Protein AF-A0A957RCM0-F1 (afdb_monomer_lite)

Structure (mmCIF, N/CA/C/O backbone):
data_AF-A0A957RCM0-F1
#
_entry.id   AF-A0A957RCM0-F1
#
loop_
_atom_site.group_PDB
_atom_site.id
_atom_site.type_symbol
_atom_site.label_atom_id
_atom_site.label_alt_id
_atom_site.label_comp_id
_atom_site.label_asym_id
_atom_site.label_entity_id
_atom_site.label_seq_id
_atom_site.pdbx_PDB_ins_code
_atom_site.Cartn_x
_atom_site.Cartn_y
_atom_site.Cartn_z
_atom_site.occupancy
_atom_site.B_iso_or_equiv
_atom_site.auth_seq_id
_atom_site.auth_comp_id
_atom_site.auth_asym_id
_atom_site.auth_atom_id
_atom_site.pdbx_PDB_model_num
ATOM 1 N N . LEU A 1 1 ? 6.677 2.428 1.153 1.00 92.19 1 LEU A N 1
ATOM 2 C CA . LEU A 1 1 ? 7.453 1.335 0.533 1.00 92.19 1 LEU A CA 1
ATOM 3 C C . LEU A 1 1 ? 7.817 1.737 -0.884 1.00 92.19 1 LEU A C 1
ATOM 5 O O . LEU A 1 1 ? 6.940 2.198 -1.603 1.00 92.19 1 LEU A O 1
ATOM 9 N N . GLU A 1 2 ? 9.081 1.591 -1.264 1.00 92.38 2 GLU A N 1
ATOM 10 C CA . GLU A 1 2 ? 9.528 1.758 -2.648 1.00 92.38 2 GLU A CA 1
ATOM 11 C C . GLU A 1 2 ? 9.633 0.379 -3.299 1.00 92.38 2 GLU A C 1
ATOM 13 O O . GLU A 1 2 ? 10.423 -0.456 -2.859 1.00 92.38 2 GLU A O 1
ATOM 18 N N . LEU A 1 3 ? 8.800 0.121 -4.306 1.00 92.56 3 LEU A N 1
ATOM 19 C CA . LEU A 1 3 ? 8.765 -1.161 -4.996 1.00 92.56 3 LEU A CA 1
ATOM 20 C C . LEU A 1 3 ? 9.732 -1.136 -6.181 1.00 92.56 3 LEU A C 1
ATOM 22 O O . LEU A 1 3 ? 9.685 -0.251 -7.041 1.00 92.56 3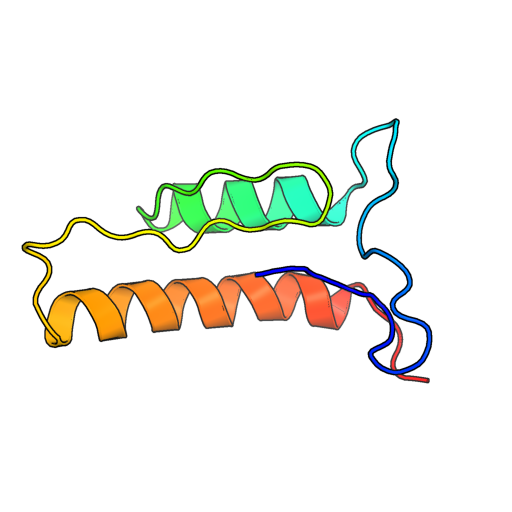 LEU A O 1
ATOM 26 N N . VAL A 1 4 ? 10.615 -2.123 -6.222 1.00 92.56 4 VAL A N 1
ATOM 27 C CA . VAL A 1 4 ? 11.649 -2.281 -7.247 1.00 92.56 4 VAL A CA 1
ATOM 28 C C . VAL A 1 4 ? 11.568 -3.684 -7.822 1.00 92.56 4 VAL A C 1
ATOM 30 O O . VAL A 1 4 ? 11.183 -4.616 -7.119 1.00 92.56 4 VAL A O 1
ATOM 33 N N . LYS A 1 5 ? 11.946 -3.836 -9.089 1.00 89.56 5 LYS A N 1
ATOM 34 C CA . LYS A 1 5 ? 12.070 -5.146 -9.733 1.00 89.56 5 LYS A CA 1
ATOM 35 C C . LYS A 1 5 ? 13.265 -5.913 -9.180 1.00 89.56 5 LYS A C 1
ATOM 37 O O . LYS A 1 5 ? 13.181 -7.098 -8.903 1.00 89.56 5 LYS A O 1
ATOM 42 N N . ASN A 1 6 ? 14.381 -5.215 -8.990 1.00 89.38 6 ASN A N 1
ATOM 43 C CA . ASN A 1 6 ? 15.618 -5.812 -8.516 1.00 89.38 6 ASN A CA 1
ATOM 44 C C . ASN A 1 6 ? 16.196 -4.983 -7.361 1.00 89.38 6 ASN A C 1
ATOM 46 O O . ASN A 1 6 ? 16.273 -3.752 -7.410 1.00 89.38 6 ASN A O 1
ATOM 50 N N . ARG A 1 7 ? 16.578 -5.676 -6.283 1.00 88.94 7 ARG A N 1
ATOM 51 C CA . ARG A 1 7 ? 17.053 -5.054 -5.040 1.00 88.94 7 ARG A CA 1
ATOM 52 C C . ARG A 1 7 ? 18.489 -4.539 -5.134 1.00 88.94 7 ARG A C 1
ATOM 54 O O . ARG A 1 7 ? 18.833 -3.684 -4.319 1.00 88.94 7 ARG A O 1
ATOM 61 N N . GLU A 1 8 ? 19.289 -5.023 -6.076 1.00 91.44 8 GLU A N 1
ATOM 62 C CA . GLU A 1 8 ? 20.649 -4.559 -6.362 1.00 91.44 8 GLU A CA 1
ATOM 63 C C . GLU A 1 8 ? 20.626 -3.332 -7.278 1.00 91.44 8 GLU A C 1
ATOM 65 O O . GLU A 1 8 ? 21.147 -2.285 -6.904 1.00 91.44 8 GLU A O 1
ATOM 70 N N . THR A 1 9 ? 19.959 -3.421 -8.435 1.00 91.94 9 THR A N 1
ATOM 71 C CA . THR A 1 9 ? 19.913 -2.326 -9.425 1.00 91.94 9 THR A CA 1
ATOM 72 C C . THR A 1 9 ? 18.983 -1.187 -9.017 1.00 91.94 9 THR A C 1
ATOM 74 O O . THR A 1 9 ? 19.103 -0.084 -9.544 1.00 91.94 9 THR A O 1
ATOM 77 N N . LYS A 1 10 ? 18.046 -1.452 -8.094 1.00 90.75 10 LYS A N 1
ATOM 78 C CA . LYS A 1 10 ? 16.967 -0.535 -7.692 1.00 90.75 10 LYS A CA 1
ATOM 79 C C . LYS A 1 10 ? 16.086 -0.092 -8.863 1.00 90.75 10 LYS A C 1
ATOM 81 O O . LYS A 1 10 ? 15.479 0.975 -8.806 1.00 90.75 10 LYS A O 1
ATOM 86 N N . GLU A 1 11 ? 15.988 -0.906 -9.918 1.00 90.25 11 GLU A N 1
ATOM 87 C CA . GLU A 1 11 ? 15.108 -0.603 -11.046 1.00 90.25 11 GLU A CA 1
ATOM 88 C C . GLU A 1 11 ? 13.647 -0.505 -10.558 1.00 90.25 11 GLU A C 1
ATOM 90 O O . GLU A 1 11 ? 13.136 -1.472 -9.982 1.00 90.25 11 GLU A O 1
ATOM 95 N N . PRO A 1 12 ? 12.950 0.627 -10.770 1.00 91.12 12 PRO A N 1
ATOM 96 C CA . PRO A 1 12 ? 11.579 0.809 -10.303 1.00 91.12 12 PRO A CA 1
ATOM 97 C C . PRO A 1 12 ? 10.611 -0.231 -10.875 1.00 91.12 12 PRO A C 1
ATOM 99 O O . PRO A 1 12 ? 10.651 -0.547 -12.065 1.00 91.12 12 PRO A O 1
ATOM 102 N N . LEU A 1 13 ? 9.671 -0.705 -10.050 1.00 89.38 13 LEU A N 1
ATOM 103 C CA . LEU A 1 13 ? 8.624 -1.632 -10.503 1.00 89.38 13 LEU A CA 1
ATOM 104 C C . LEU A 1 13 ? 7.701 -1.006 -11.563 1.00 89.38 13 LEU A C 1
ATOM 106 O O . LEU A 1 13 ? 7.215 -1.696 -12.455 1.00 89.38 13 LEU A O 1
ATOM 110 N N . ALA A 1 14 ? 7.484 0.308 -11.485 1.00 88.50 14 ALA A N 1
ATOM 111 C CA . ALA A 1 14 ? 6.718 1.073 -12.460 1.00 88.50 14 ALA A CA 1
ATOM 112 C C . ALA A 1 14 ? 7.525 2.276 -12.978 1.00 88.50 14 ALA A C 1
ATOM 114 O O . ALA A 1 14 ? 8.259 2.898 -12.202 1.00 88.50 14 ALA A O 1
ATOM 115 N N . PRO A 1 15 ? 7.376 2.632 -14.269 1.00 83.69 15 PRO A N 1
ATOM 116 C CA . PRO A 1 15 ? 8.097 3.743 -14.881 1.00 83.69 15 PRO A CA 1
ATOM 117 C C . PRO A 1 15 ? 7.702 5.101 -14.282 1.00 83.69 15 PRO A C 1
ATOM 119 O O . PRO A 1 15 ? 6.682 5.246 -13.604 1.00 83.69 15 PRO A O 1
ATOM 122 N N . TYR A 1 16 ? 8.528 6.121 -14.541 1.00 76.56 16 TYR A N 1
ATOM 123 C CA . TYR A 1 16 ? 8.266 7.490 -14.083 1.00 76.56 16 TYR A CA 1
ATOM 124 C C . TYR A 1 16 ? 7.009 8.082 -14.735 1.00 76.56 16 TYR A C 1
ATOM 126 O O . TYR A 1 16 ? 6.174 8.671 -14.052 1.00 76.56 16 TYR A O 1
ATOM 134 N N . THR A 1 17 ? 6.863 7.889 -16.045 1.00 75.00 17 THR A N 1
ATOM 135 C CA . THR A 1 17 ? 5.701 8.284 -16.846 1.00 75.00 17 THR A CA 1
ATOM 136 C C . THR A 1 17 ? 4.965 7.045 -17.359 1.00 75.00 17 THR A C 1
ATOM 138 O O . THR A 1 17 ? 5.576 6.006 -17.595 1.00 75.00 17 THR A O 1
ATOM 141 N N . GLY A 1 18 ? 3.645 7.145 -17.542 1.00 63.91 18 GLY A N 1
ATOM 142 C CA . GLY A 1 18 ? 2.872 6.112 -18.245 1.00 63.91 18 GLY A CA 1
ATOM 143 C C . GLY A 1 18 ? 2.322 4.962 -17.398 1.00 63.91 18 GLY A C 1
ATOM 144 O O . GLY A 1 18 ? 1.964 3.950 -17.978 1.00 63.91 18 GLY A O 1
ATOM 145 N N . GLY A 1 19 ? 2.236 5.115 -16.067 1.00 59.91 19 GLY A N 1
ATOM 146 C CA . GLY A 1 19 ? 1.435 4.265 -15.168 1.00 59.91 19 GLY A CA 1
ATOM 147 C C . GLY A 1 19 ? 1.498 2.765 -15.478 1.00 59.91 19 GLY A C 1
ATOM 148 O O . GLY A 1 19 ? 0.580 2.235 -16.090 1.00 59.91 19 GLY A O 1
ATOM 149 N N . GLY A 1 20 ? 2.579 2.091 -15.068 1.00 76.06 20 GLY A N 1
ATOM 150 C CA . GLY A 1 20 ? 2.766 0.655 -15.330 1.00 76.06 20 GLY A CA 1
ATOM 151 C C . GLY A 1 20 ? 1.599 -0.222 -14.853 1.00 76.06 20 GLY A C 1
ATOM 152 O O . GLY A 1 20 ? 0.808 0.188 -14.012 1.00 76.06 20 GLY A O 1
ATOM 153 N N . GLU A 1 21 ? 1.501 -1.455 -15.352 1.00 83.50 21 GLU A N 1
ATOM 154 C CA . GLU A 1 21 ? 0.304 -2.293 -15.161 1.00 83.50 21 GLU A CA 1
ATOM 155 C C . GLU A 1 21 ? 0.132 -2.876 -13.750 1.00 83.50 21 GLU A C 1
ATOM 157 O O . GLU A 1 21 ? -0.982 -3.192 -13.332 1.00 83.50 21 GLU A O 1
ATOM 162 N N . VAL A 1 22 ? 1.229 -3.047 -13.010 1.00 89.38 22 VAL A N 1
ATOM 163 C CA . VAL A 1 22 ? 1.235 -3.775 -11.730 1.00 89.38 22 VAL A CA 1
ATOM 164 C C . VAL A 1 22 ? 0.722 -2.907 -10.580 1.00 89.38 22 VAL A C 1
ATOM 166 O O . VAL A 1 22 ? -0.103 -3.344 -9.782 1.00 89.38 22 VAL A O 1
ATOM 169 N N . MET A 1 23 ? 1.154 -1.646 -10.508 1.00 91.50 23 MET A N 1
ATOM 170 C CA . MET A 1 23 ? 0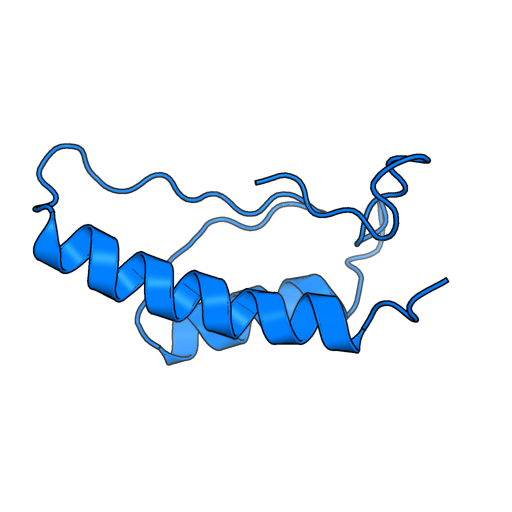.810 -0.746 -9.398 1.00 91.50 23 MET A CA 1
ATOM 171 C C . MET A 1 23 ? -0.702 -0.458 -9.287 1.00 91.50 23 MET A C 1
ATOM 173 O O . MET A 1 23 ? -1.226 -0.502 -8.171 1.00 91.50 23 MET A O 1
ATOM 177 N N . PRO A 1 24 ? -1.449 -0.239 -10.391 1.00 91.31 24 PRO A N 1
ATOM 178 C CA . PRO A 1 24 ? -2.906 -0.138 -10.350 1.00 91.31 24 PRO A CA 1
ATOM 179 C C . PRO A 1 24 ? -3.589 -1.415 -9.855 1.00 91.31 24 PRO A C 1
ATOM 181 O O . PRO A 1 24 ? -4.589 -1.315 -9.147 1.00 91.31 24 PRO 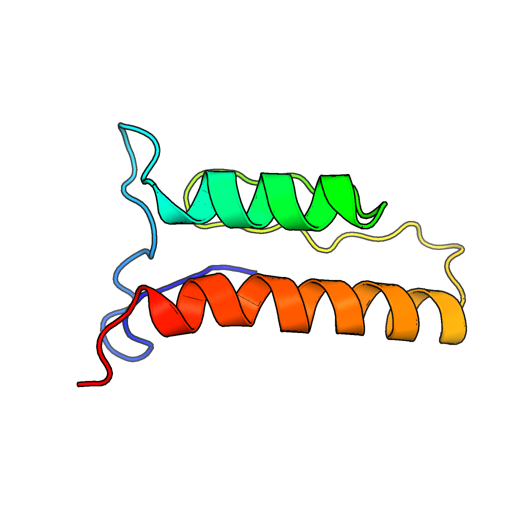A O 1
ATOM 184 N N . LYS A 1 25 ? -3.051 -2.602 -10.180 1.00 92.75 25 LYS A N 1
ATOM 185 C CA . LYS A 1 25 ? -3.582 -3.890 -9.699 1.00 92.75 25 LYS A CA 1
ATOM 186 C C . LYS A 1 25 ? -3.403 -4.031 -8.188 1.00 92.75 25 LYS A C 1
ATOM 188 O O . LYS A 1 25 ? -4.360 -4.384 -7.509 1.00 92.75 25 LYS A O 1
ATOM 193 N N . ILE A 1 26 ? -2.236 -3.660 -7.655 1.00 93.88 26 ILE A N 1
ATOM 194 C CA . ILE A 1 26 ? -1.987 -3.613 -6.203 1.00 93.88 26 ILE A CA 1
ATOM 195 C C . ILE A 1 26 ? -2.979 -2.654 -5.530 1.00 93.88 26 ILE A C 1
ATOM 197 O O . ILE A 1 26 ? -3.655 -3.028 -4.575 1.00 93.88 26 ILE A O 1
ATOM 201 N N . ALA A 1 27 ? -3.126 -1.433 -6.055 1.00 93.44 27 ALA A N 1
ATOM 202 C CA . ALA A 1 27 ? -4.058 -0.450 -5.505 1.00 93.44 27 ALA A CA 1
ATOM 203 C C . ALA A 1 27 ? -5.520 -0.932 -5.553 1.00 93.44 27 ALA A C 1
ATOM 205 O O . ALA A 1 27 ? -6.287 -0.689 -4.623 1.00 93.44 27 ALA A O 1
ATOM 206 N N . ALA A 1 28 ? -5.922 -1.608 -6.633 1.00 94.19 28 ALA A N 1
ATOM 207 C CA . ALA A 1 28 ? -7.254 -2.187 -6.768 1.00 94.19 28 ALA A CA 1
ATOM 208 C C . ALA A 1 28 ? -7.486 -3.333 -5.775 1.00 94.19 28 ALA A C 1
ATOM 210 O O . ALA A 1 28 ? -8.535 -3.357 -5.137 1.00 94.19 28 ALA A O 1
ATOM 211 N N . TYR A 1 29 ? -6.505 -4.222 -5.598 1.00 95.88 29 TYR A N 1
ATOM 212 C CA . TYR A 1 29 ? -6.569 -5.315 -4.630 1.00 95.88 29 TYR A CA 1
ATOM 213 C C . TYR A 1 29 ? -6.740 -4.789 -3.204 1.00 95.88 29 TYR A C 1
ATOM 215 O O . TYR A 1 29 ? -7.657 -5.209 -2.505 1.00 95.88 29 TYR A O 1
ATOM 223 N N . LEU A 1 30 ? -5.913 -3.821 -2.795 1.00 96.31 30 LEU A N 1
ATOM 224 C CA . LEU A 1 30 ? -5.987 -3.224 -1.460 1.00 96.31 30 LEU A CA 1
ATOM 225 C C . LEU A 1 30 ? -7.354 -2.582 -1.208 1.00 96.31 30 LEU A C 1
ATOM 227 O O . LEU A 1 30 ? -7.983 -2.866 -0.192 1.00 96.31 30 LEU A O 1
ATOM 231 N N . ARG A 1 31 ? -7.869 -1.807 -2.174 1.00 94.94 31 ARG A N 1
ATOM 232 C CA . ARG A 1 31 ? -9.208 -1.206 -2.072 1.00 94.94 31 ARG A CA 1
ATOM 233 C C . ARG A 1 31 ? -10.319 -2.250 -1.971 1.00 94.94 31 ARG A C 1
ATOM 235 O O . ARG A 1 31 ? -11.245 -2.053 -1.192 1.00 94.94 31 ARG A O 1
ATOM 242 N N . ALA A 1 32 ? -10.232 -3.341 -2.731 1.00 97.06 32 ALA A N 1
ATOM 243 C CA . ALA A 1 32 ? -11.214 -4.424 -2.681 1.00 97.06 32 ALA A CA 1
ATOM 244 C C . ALA A 1 32 ? -11.237 -5.141 -1.318 1.00 97.06 32 ALA A C 1
ATOM 246 O O . ALA A 1 32 ? -12.284 -5.631 -0.911 1.00 97.06 32 ALA A O 1
ATOM 247 N N . HIS A 1 33 ? -10.112 -5.141 -0.598 1.00 96.56 33 HIS A N 1
ATOM 248 C CA . HIS A 1 33 ? -9.973 -5.713 0.744 1.00 96.56 33 HIS A CA 1
ATOM 249 C C . HIS A 1 33 ? -10.095 -4.661 1.863 1.00 96.56 33 HIS A C 1
ATOM 251 O O . HIS A 1 33 ? -9.680 -4.903 2.990 1.00 96.56 33 HIS A O 1
ATOM 257 N N . GLY A 1 34 ? -10.647 -3.477 1.571 1.00 94.81 34 GLY A N 1
ATOM 258 C CA . GLY A 1 34 ? -10.928 -2.449 2.580 1.00 94.81 34 GLY A CA 1
ATOM 259 C C . GLY A 1 34 ? -9.725 -1.609 3.023 1.00 94.81 34 GLY A C 1
ATOM 260 O O . GLY A 1 34 ? -9.858 -0.781 3.920 1.00 94.81 34 GLY A O 1
ATOM 261 N N . VAL A 1 35 ? -8.563 -1.757 2.381 1.00 94.88 35 VAL A N 1
ATOM 262 C CA . VAL A 1 35 ? -7.351 -0.992 2.699 1.00 94.88 35 VAL A CA 1
ATOM 263 C C . VAL A 1 35 ? -7.183 0.155 1.708 1.00 94.88 35 VAL A C 1
ATOM 265 O O . VAL A 1 35 ? -6.884 -0.038 0.527 1.00 94.88 35 VAL A O 1
ATOM 268 N N . TYR A 1 36 ? -7.330 1.386 2.194 1.00 92.25 36 TYR A N 1
ATOM 269 C CA . TYR A 1 36 ? -6.962 2.566 1.421 1.00 92.25 36 TYR A CA 1
ATOM 270 C C . TYR A 1 36 ? -5.476 2.885 1.594 1.00 92.25 36 TYR A C 1
ATOM 272 O O . TYR A 1 36 ? -4.952 2.960 2.703 1.00 92.25 36 TYR A O 1
ATOM 280 N N . THR A 1 37 ? -4.801 3.134 0.479 1.00 91.19 37 THR A N 1
ATOM 281 C CA . THR A 1 37 ? -3.413 3.584 0.443 1.00 91.19 37 THR A CA 1
ATOM 282 C C . THR A 1 37 ? -3.226 4.540 -0.725 1.00 91.19 37 THR A C 1
ATOM 284 O O . THR A 1 37 ? -3.917 4.452 -1.745 1.00 91.19 37 THR A O 1
ATOM 287 N N . TYR A 1 38 ? -2.269 5.450 -0.581 1.00 91.31 38 TYR A N 1
ATOM 288 C CA . TYR A 1 38 ? -1.817 6.263 -1.692 1.00 91.31 38 TYR A CA 1
ATOM 289 C C . TYR A 1 38 ? -0.711 5.531 -2.454 1.00 91.31 38 TYR A C 1
ATOM 291 O O . TYR A 1 38 ? 0.289 5.095 -1.876 1.00 91.31 38 TYR A O 1
ATOM 299 N N . VAL A 1 39 ? -0.901 5.406 -3.764 1.00 91.06 39 VAL A N 1
ATOM 300 C CA . VAL A 1 39 ? 0.079 4.817 -4.673 1.00 91.06 39 VAL A CA 1
ATOM 301 C C . VAL A 1 39 ? 0.527 5.887 -5.646 1.00 91.06 39 VAL A C 1
ATOM 303 O O . VAL A 1 39 ? -0.287 6.454 -6.375 1.00 91.06 39 VAL A O 1
ATOM 306 N N . TRP A 1 40 ? 1.828 6.150 -5.675 1.00 88.44 40 TRP A N 1
ATOM 307 C CA . TRP A 1 40 ? 2.422 7.099 -6.603 1.00 88.44 40 TRP A CA 1
ATOM 308 C C . TRP A 1 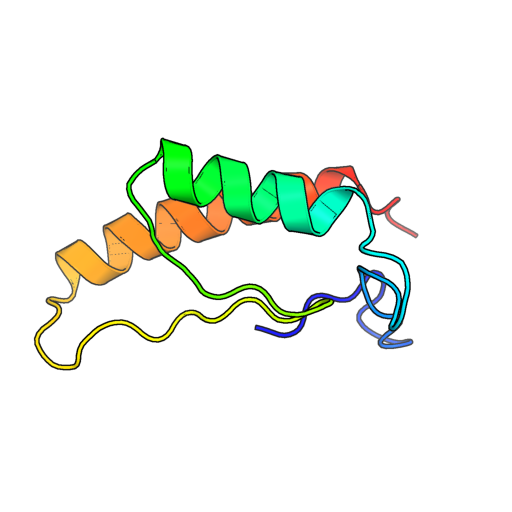40 ? 3.630 6.476 -7.275 1.00 88.44 40 TRP A C 1
ATOM 310 O O . TRP A 1 40 ? 4.634 6.186 -6.627 1.00 88.44 40 TRP A O 1
ATOM 320 N N . ARG A 1 41 ? 3.535 6.280 -8.594 1.00 88.56 41 ARG A N 1
ATOM 321 C CA . ARG A 1 41 ? 4.559 5.582 -9.381 1.00 88.56 41 ARG A CA 1
ATOM 322 C C . ARG A 1 41 ? 4.830 4.199 -8.780 1.00 88.56 41 ARG A C 1
ATOM 324 O O . ARG A 1 41 ? 3.914 3.390 -8.740 1.00 88.56 41 ARG A O 1
ATOM 331 N N . ASN A 1 42 ? 6.047 3.938 -8.306 1.00 92.00 42 ASN A N 1
ATOM 332 C CA . ASN A 1 42 ? 6.450 2.707 -7.631 1.00 92.00 42 ASN A CA 1
ATOM 333 C C . ASN A 1 42 ? 6.413 2.809 -6.091 1.00 92.00 42 ASN A C 1
ATOM 335 O O . ASN A 1 42 ? 6.886 1.903 -5.408 1.00 92.00 42 ASN A O 1
ATOM 339 N N . LEU A 1 43 ? 5.869 3.894 -5.531 1.00 92.62 43 LEU A N 1
ATOM 340 C CA . LEU A 1 43 ? 5.709 4.075 -4.091 1.00 92.62 43 LEU A CA 1
ATOM 341 C C . LEU A 1 43 ? 4.327 3.618 -3.622 1.00 92.62 43 LEU A C 1
ATOM 343 O O . LEU A 1 43 ? 3.303 3.994 -4.191 1.00 92.62 43 LEU A O 1
ATOM 347 N N . LEU A 1 44 ? 4.322 2.856 -2.532 1.00 93.94 44 LEU A N 1
ATOM 348 C CA . LEU A 1 44 ? 3.143 2.388 -1.807 1.00 93.94 44 LEU A CA 1
ATOM 349 C C . LEU A 1 44 ? 3.167 2.956 -0.382 1.00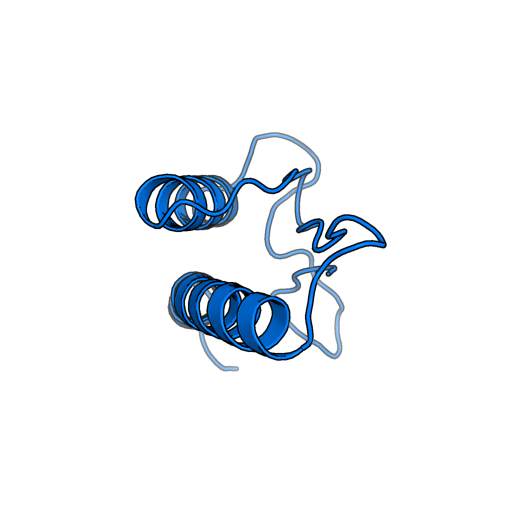 93.94 44 LEU A C 1
ATOM 351 O O . LEU A 1 44 ? 4.101 2.683 0.378 1.00 93.94 44 LEU A O 1
ATOM 355 N N . HIS A 1 45 ? 2.181 3.769 -0.012 1.00 94.69 45 HIS A N 1
ATOM 356 C CA . HIS A 1 45 ? 2.187 4.512 1.250 1.00 94.69 45 HIS A CA 1
ATOM 357 C C . HIS A 1 45 ? 1.435 3.758 2.353 1.00 94.69 45 HIS A C 1
ATOM 359 O O . HIS A 1 45 ? 0.208 3.680 2.357 1.00 94.69 45 HIS A O 1
ATOM 365 N N . THR A 1 46 ? 2.174 3.225 3.321 1.00 93.12 46 THR A N 1
ATOM 366 C CA . THR A 1 46 ? 1.648 2.467 4.467 1.00 93.12 46 THR A CA 1
ATOM 367 C C . THR A 1 46 ? 1.652 3.343 5.719 1.00 93.12 46 THR A C 1
ATOM 369 O O . THR A 1 46 ? 2.364 3.058 6.679 1.00 93.12 46 THR A O 1
ATOM 372 N N . ASN A 1 47 ? 0.939 4.470 5.673 1.00 93.81 47 ASN A N 1
ATOM 373 C CA . ASN A 1 47 ? 0.907 5.469 6.745 1.00 93.81 47 ASN A CA 1
ATOM 374 C C . ASN A 1 47 ? -0.427 5.383 7.511 1.00 93.81 47 ASN A C 1
ATOM 376 O O . ASN A 1 47 ? -1.331 6.168 7.218 1.00 93.81 47 ASN A O 1
ATOM 380 N N . PRO A 1 48 ? -0.589 4.420 8.440 1.00 92.88 48 PRO A N 1
ATOM 381 C CA . PRO A 1 48 ? -1.809 4.304 9.230 1.00 92.88 48 PRO A CA 1
ATOM 382 C C . PRO A 1 48 ? -1.976 5.506 10.180 1.00 92.88 48 PRO A C 1
ATOM 384 O O . PRO A 1 48 ? -1.003 6.214 10.464 1.00 92.88 48 PRO A O 1
ATOM 387 N N . PRO A 1 49 ? -3.192 5.744 10.699 1.00 93.62 49 PRO A N 1
ATOM 388 C CA . PRO A 1 49 ? -3.418 6.750 11.730 1.00 93.62 49 PRO A CA 1
ATOM 389 C C . PRO A 1 49 ? -2.672 6.402 13.026 1.00 93.62 49 PRO A C 1
ATOM 391 O O . PRO A 1 49 ? -2.469 5.235 13.351 1.00 93.62 49 PRO A O 1
ATOM 394 N N . LEU A 1 50 ? -2.314 7.424 13.809 1.00 96.25 50 LEU A N 1
ATOM 395 C CA . LEU A 1 50 ? -1.546 7.251 15.053 1.00 96.25 50 LEU A CA 1
ATOM 396 C C . LEU A 1 50 ? -2.318 6.531 16.172 1.00 96.25 50 LEU A C 1
ATOM 398 O O . LEU A 1 50 ? -1.709 6.095 17.143 1.00 96.25 50 LEU A O 1
ATOM 402 N N . CYS A 1 51 ? -3.642 6.426 16.055 1.00 96.94 51 CYS A N 1
ATOM 403 C CA . CYS A 1 51 ? -4.509 5.748 17.018 1.00 96.94 51 CYS A CA 1
ATOM 404 C C . CYS A 1 51 ? -4.728 4.254 16.724 1.00 96.94 51 CYS A C 1
ATOM 406 O O . CYS A 1 51 ? -5.488 3.619 17.451 1.00 96.94 51 CYS A O 1
ATOM 408 N N . VAL A 1 52 ? -4.108 3.704 15.672 1.00 97.19 52 VAL A N 1
ATOM 409 C CA . VAL A 1 52 ? -4.261 2.290 15.299 1.00 97.19 52 VAL A CA 1
ATOM 410 C C . VAL A 1 52 ? -3.733 1.366 16.399 1.00 97.19 52 VAL A C 1
A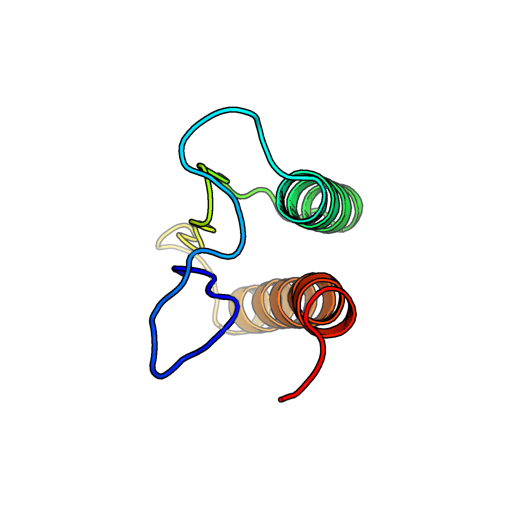TOM 412 O O . VAL A 1 52 ? -2.697 1.629 17.014 1.00 97.19 52 VAL A O 1
ATOM 415 N N . THR A 1 53 ? -4.429 0.262 16.638 1.00 98.31 53 THR A N 1
ATOM 416 C CA . THR A 1 53 ? -3.976 -0.789 17.551 1.00 98.31 53 THR A CA 1
ATOM 417 C C . THR A 1 53 ? -3.006 -1.750 16.862 1.00 98.31 53 THR A C 1
ATOM 419 O O . THR A 1 53 ? -2.937 -1.844 15.637 1.00 98.31 53 THR A O 1
ATOM 422 N N . GLU A 1 54 ? -2.257 -2.525 17.648 1.00 97.62 54 GLU A N 1
ATOM 423 C CA . GLU A 1 54 ? -1.359 -3.545 17.096 1.00 97.62 54 GLU A CA 1
ATOM 424 C C . GLU A 1 54 ? -2.114 -4.622 16.296 1.00 97.62 54 GLU A C 1
ATOM 426 O O . GLU A 1 54 ? -1.625 -5.079 15.264 1.00 97.62 54 GLU A O 1
ATOM 431 N N . ALA A 1 55 ? -3.310 -5.012 16.746 1.00 97.81 55 ALA A N 1
ATOM 432 C CA . ALA A 1 55 ? -4.120 -6.029 16.081 1.00 97.81 55 ALA A CA 1
ATOM 433 C C . ALA A 1 55 ? -4.589 -5.564 14.693 1.00 97.81 55 ALA A C 1
ATOM 435 O O . ALA A 1 55 ? -4.362 -6.265 13.708 1.00 97.81 55 ALA A O 1
ATOM 436 N N . GLU A 1 56 ? -5.145 -4.353 14.604 1.00 96.25 56 GLU A N 1
ATOM 437 C CA . GLU A 1 56 ? -5.556 -3.741 13.332 1.00 96.25 56 GLU A CA 1
ATOM 438 C C . GLU A 1 56 ? -4.359 -3.558 12.392 1.00 96.25 56 GLU A C 1
ATOM 440 O O . GLU A 1 56 ? -4.450 -3.812 11.190 1.00 96.25 56 GLU A O 1
ATOM 445 N N . LEU A 1 57 ? -3.200 -3.162 12.931 1.00 96.50 57 LEU A N 1
ATOM 446 C CA . LEU A 1 57 ? -1.985 -3.022 12.135 1.00 96.50 57 LEU A CA 1
ATOM 447 C C . LEU A 1 57 ? -1.545 -4.365 11.541 1.00 96.50 57 LEU A C 1
ATOM 449 O O . LEU A 1 57 ? -1.179 -4.420 10.368 1.00 96.50 57 LEU A O 1
ATOM 453 N N . ARG A 1 58 ? -1.582 -5.448 12.326 1.00 97.19 58 ARG A N 1
ATOM 454 C CA . ARG A 1 58 ? -1.239 -6.800 11.855 1.00 97.19 58 ARG A CA 1
ATOM 455 C C . ARG A 1 58 ? -2.200 -7.283 10.773 1.00 97.19 58 ARG A C 1
ATOM 457 O O . ARG A 1 58 ? -1.735 -7.828 9.777 1.00 97.19 58 ARG A O 1
ATOM 464 N N . GLU A 1 59 ? -3.497 -7.046 10.946 1.00 96.19 59 GLU A N 1
ATOM 465 C CA . GLU A 1 59 ? -4.525 -7.381 9.957 1.00 96.19 59 GLU A CA 1
ATOM 466 C C . GLU A 1 59 ? -4.272 -6.665 8.624 1.00 96.19 59 GLU A C 1
ATOM 468 O O . GLU A 1 59 ? -4.120 -7.307 7.584 1.00 96.19 59 GLU A O 1
ATOM 473 N N . VAL A 1 60 ? -4.123 -5.338 8.653 1.00 95.69 60 VAL A N 1
ATOM 474 C CA . VAL A 1 60 ? -3.891 -4.544 7.439 1.00 95.69 60 VAL A CA 1
ATOM 475 C C . VAL A 1 60 ? -2.565 -4.913 6.777 1.00 95.69 60 VAL A C 1
ATOM 477 O O . VAL A 1 60 ? -2.492 -5.016 5.552 1.00 95.69 60 VAL A O 1
ATOM 480 N N . MET A 1 61 ? -1.505 -5.142 7.556 1.00 95.88 61 MET A N 1
ATOM 481 C CA . MET A 1 61 ? -0.203 -5.516 7.000 1.00 95.88 61 MET A CA 1
ATOM 482 C C . MET A 1 61 ? -0.202 -6.915 6.374 1.00 95.88 61 MET A C 1
ATOM 484 O O . MET A 1 61 ? 0.538 -7.128 5.414 1.00 95.88 61 MET A O 1
ATOM 488 N N . ALA A 1 62 ? -1.043 -7.843 6.843 1.00 97.38 62 ALA A N 1
ATOM 489 C CA . ALA A 1 62 ? -1.245 -9.126 6.170 1.00 97.38 62 ALA A CA 1
ATOM 490 C C . ALA A 1 62 ? -1.874 -8.929 4.779 1.00 97.38 62 ALA A C 1
ATOM 492 O O . ALA A 1 62 ? -1.353 -9.440 3.791 1.00 97.38 62 ALA A O 1
ATOM 493 N N . ILE A 1 63 ? -2.899 -8.076 4.670 1.00 97.00 63 ILE A N 1
ATOM 494 C CA . ILE A 1 63 ? -3.519 -7.727 3.379 1.00 97.00 63 ILE A CA 1
ATOM 495 C C . ILE A 1 63 ? -2.503 -7.051 2.443 1.00 97.00 63 ILE A C 1
ATOM 497 O O . ILE A 1 63 ? -2.465 -7.331 1.243 1.00 97.00 63 ILE A O 1
ATOM 501 N N . VAL A 1 64 ? -1.651 -6.168 2.978 1.00 96.00 64 VAL A N 1
ATOM 502 C CA . VAL A 1 64 ? -0.563 -5.545 2.207 1.00 96.00 64 VAL A CA 1
ATOM 503 C C . VAL A 1 64 ? 0.429 -6.590 1.705 1.00 96.00 64 VAL A C 1
ATOM 505 O O . VAL A 1 64 ? 0.841 -6.515 0.549 1.00 96.00 64 VAL A O 1
ATOM 508 N N . ASN A 1 65 ? 0.793 -7.571 2.529 1.00 96.12 65 ASN A N 1
ATOM 509 C CA . ASN A 1 65 ? 1.674 -8.661 2.123 1.00 96.12 65 ASN A CA 1
ATOM 510 C C . ASN A 1 65 ? 1.076 -9.478 0.965 1.00 96.12 65 ASN A C 1
ATOM 512 O O . ASN A 1 65 ? 1.767 -9.732 -0.022 1.00 96.12 65 ASN A O 1
ATOM 516 N N . ASP A 1 66 ? -0.214 -9.804 1.031 1.00 96.19 66 ASP A N 1
ATOM 517 C CA . ASP A 1 66 ? -0.906 -10.522 -0.044 1.00 96.19 66 ASP A CA 1
ATOM 518 C C . ASP A 1 66 ? -0.950 -9.697 -1.337 1.00 96.19 66 ASP A C 1
ATOM 520 O O . ASP A 1 66 ? -0.704 -10.211 -2.429 1.00 96.19 66 ASP A O 1
ATOM 524 N N . ALA A 1 67 ? -1.165 -8.384 -1.229 1.00 94.81 67 ALA A N 1
ATOM 525 C CA . ALA A 1 67 ? -1.108 -7.486 -2.378 1.00 94.81 67 ALA A CA 1
ATOM 526 C C . ALA A 1 67 ? 0.292 -7.445 -3.020 1.00 94.81 67 ALA A C 1
ATOM 528 O O . ALA A 1 67 ? 0.410 -7.340 -4.241 1.00 94.81 67 ALA A O 1
ATOM 529 N N . LEU A 1 68 ? 1.361 -7.545 -2.221 1.00 93.75 68 LEU A N 1
ATOM 530 C CA . LEU A 1 68 ? 2.739 -7.593 -2.717 1.00 93.75 68 LEU A CA 1
ATOM 531 C C . LEU A 1 68 ? 3.069 -8.911 -3.430 1.00 93.75 68 LEU A C 1
ATOM 533 O O . LEU A 1 68 ? 3.948 -8.917 -4.290 1.00 93.75 68 LEU A O 1
ATOM 537 N N . ALA A 1 69 ? 2.336 -9.999 -3.180 1.00 94.00 69 ALA A N 1
ATOM 538 C CA . ALA A 1 69 ? 2.485 -11.228 -3.962 1.00 94.00 69 ALA A CA 1
ATOM 539 C C . ALA A 1 69 ? 2.162 -11.007 -5.455 1.00 94.00 69 ALA A C 1
ATOM 541 O O . ALA A 1 69 ? 2.801 -11.610 -6.318 1.00 94.00 69 ALA A O 1
ATOM 542 N N . LEU A 1 70 ? 1.249 -10.077 -5.776 1.00 90.94 70 LEU A N 1
ATOM 543 C CA . LEU A 1 70 ? 0.971 -9.655 -7.157 1.00 90.94 70 LEU A CA 1
ATOM 544 C C . LEU A 1 70 ? 2.177 -8.966 -7.803 1.00 90.94 70 LEU A C 1
ATOM 546 O O . LEU A 1 70 ? 2.389 -9.100 -9.006 1.00 90.94 70 LEU A O 1
ATOM 550 N N . ALA A 1 71 ? 2.953 -8.219 -7.010 1.00 89.31 71 ALA A N 1
ATOM 551 C CA . ALA A 1 71 ? 4.193 -7.614 -7.474 1.00 89.31 71 ALA A CA 1
ATOM 552 C C . ALA A 1 71 ? 5.226 -8.699 -7.771 1.00 89.31 71 ALA A C 1
ATOM 554 O O . ALA A 1 71 ? 5.779 -8.700 -8.863 1.00 89.31 71 ALA A O 1
ATOM 555 N N . ASN A 1 72 ? 5.423 -9.644 -6.844 1.00 89.31 72 ASN A N 1
ATOM 556 C CA . ASN A 1 72 ? 6.380 -10.742 -7.000 1.00 89.31 72 ASN A CA 1
ATOM 557 C C . ASN A 1 72 ? 6.092 -11.577 -8.252 1.00 89.31 72 ASN A C 1
ATOM 559 O O . ASN A 1 72 ? 7.003 -11.842 -9.019 1.00 89.31 72 ASN A O 1
ATOM 563 N N . ALA A 1 73 ? 4.828 -11.920 -8.513 1.00 86.94 73 ALA A N 1
ATOM 564 C CA . ALA A 1 73 ? 4.451 -12.670 -9.713 1.00 86.94 73 ALA A CA 1
ATOM 565 C C . ALA A 1 73 ? 4.717 -11.909 -11.028 1.00 86.94 73 ALA A C 1
ATOM 567 O O . ALA A 1 73 ? 4.810 -12.522 -12.088 1.00 86.94 73 ALA A O 1
ATOM 568 N N . ALA A 1 74 ? 4.805 -10.577 -10.976 1.00 82.56 74 ALA A N 1
ATOM 569 C CA . ALA A 1 74 ? 5.066 -9.734 -12.137 1.00 82.56 74 ALA A CA 1
ATOM 570 C C . ALA A 1 74 ? 6.562 -9.497 -12.399 1.00 82.56 74 ALA A C 1
ATOM 572 O O . ALA A 1 74 ? 6.907 -8.932 -13.440 1.00 82.56 74 ALA A O 1
ATOM 573 N N . VAL A 1 75 ? 7.442 -9.887 -11.474 1.00 84.25 75 VAL A N 1
ATOM 574 C CA . VAL A 1 75 ? 8.890 -9.818 -11.665 1.00 84.25 75 VAL A CA 1
ATOM 575 C C . VAL A 1 75 ? 9.419 -11.236 -11.846 1.00 84.25 75 VAL A C 1
ATOM 577 O O . VAL A 1 75 ? 9.259 -12.070 -10.964 1.00 84.25 75 VAL A O 1
ATOM 580 N N . GLU A 1 76 ? 10.044 -11.526 -12.986 1.00 62.91 76 GLU A N 1
ATOM 581 C CA . GLU A 1 76 ? 10.788 -12.779 -13.140 1.00 62.91 76 GLU A CA 1
ATOM 582 C C . GLU A 1 76 ? 11.959 -12.781 -12.146 1.00 62.91 76 GLU A C 1
ATOM 584 O O . GLU A 1 76 ? 12.758 -11.839 -12.127 1.00 62.91 76 GLU A O 1
ATOM 589 N N . GLU A 1 77 ? 12.052 -13.822 -11.313 1.00 51.09 77 GLU A N 1
ATOM 590 C CA . GLU A 1 77 ? 13.246 -14.087 -10.509 1.00 51.09 77 GLU A CA 1
ATOM 591 C C . GLU A 1 77 ? 14.433 -14.269 -11.465 1.00 51.09 77 GLU A C 1
ATOM 593 O O . GLU A 1 77 ? 14.479 -15.217 -12.252 1.00 51.09 77 GLU A O 1
ATOM 598 N N . LYS A 1 78 ? 15.379 -13.331 -11.417 1.00 38.94 78 LYS A N 1
ATOM 599 C CA . LYS A 1 78 ? 16.732 -13.514 -11.939 1.00 38.94 78 LYS A CA 1
ATOM 600 C C . LYS A 1 78 ? 17.704 -13.576 -10.781 1.00 38.94 78 LYS A C 1
ATOM 602 O O . LYS A 1 78 ? 17.594 -12.688 -9.904 1.00 38.94 78 LYS A O 1
#

pLDDT: mean 89.73, std 10.43, range [38.94, 98.31]

Radius of gyration: 13.07 Å; chains: 1; bounding box: 32×22×36 Å

Foldseek 3Di:
DQDALDPVVRHGLFDQPDGDDLQVQLQVQCVVVVHHWDDDGRDTHPDDDPPDDPVNSVVSVVSNVVSCVSSVVVHPDD

Secondary structure (DSSP, 8-state):
-B-BS-TTT--BSS-SSS--SHHHHHHHHHHHTT---EEETTEEE----TT--HHHHHHHHHHHHHHHHHHHHHS---

Sequence (78 aa):
LELVKNRETKEPLAPYTGGGEVMPKIAAYLRAHGVYTYVWRNLLHTNPPLCVTEAELREVMAIVNDALALANAAVEEK